Protein AF-A0A6A7SK42-F1 (afdb_monomer)

Foldseek 3Di:
DDLVCLVVVLVVCVVVPNDQFWKKKKWAPPPALPIDMDIGGSNCHNVSCVVVVGDDPMDMDTHPVNVCCVVPVPDDSVVRVVVVVVVVPPPD

Mean predicted aligned error: 5.92 Å

Sequence (92 aa):
MGLAGIDRLVAGLLAHGAPSERPAAVVQQGTTAAQRVVAGRLDALPGLVRDAGLRAPTLIVVGEVVRLRERLAWFDPATAENAVAGWSTAQG

Radius of gyration: 16.01 Å; Cα contacts (8 Å, |Δi|>4): 115; chains: 1; bounding box: 34×25×54 Å

Nearest PDB structures (foldseek):
  2ybq-assembly1_A-2  TM=9.771E-01  e=7.964E-06  Pseudomonas aeruginosa PAO1
  1s4d-assembly3_F  TM=9.835E-01  e=2.381E-05  Pseudomonas denitrificans (nom. rej.)
  1s4d-assembly5_J  TM=9.792E-01  e=2.093E-05  Pseudomonas denitrificans (nom. rej.)
  1s4d-assembly4_H  TM=9.742E-01  e=3.081E-05  Pseudomonas denitrificans (nom. rej.)
  1s4d-assembly6_L  TM=9.813E-01  e=4.836E-05  Pseudomonas denitrificans (nom. rej.)

Secondary structure (DSSP, 8-state):
--GGGHHHHHHHHHHTT--TT-EEEEEESTTSTT-EEEEEETTTHHHHHHHTT--SSEEEEESGGGGGHHHH----HHHHHHHHHHHHTS--

Structure (mmCIF, N/CA/C/O backbone):
data_AF-A0A6A7SK42-F1
#
_entry.id   AF-A0A6A7SK42-F1
#
loop_
_atom_site.group_PDB
_atom_site.id
_atom_site.type_symbol
_atom_site.label_atom_id
_atom_site.label_alt_id
_atom_site.label_comp_id
_atom_site.label_asym_id
_atom_site.label_entity_id
_atom_site.label_seq_id
_atom_site.pdbx_PDB_ins_code
_atom_site.Cartn_x
_atom_site.Cartn_y
_atom_site.Cartn_z
_atom_site.occupancy
_atom_site.B_iso_or_equiv
_atom_site.auth_seq_id
_atom_site.auth_comp_id
_atom_site.auth_asym_id
_atom_site.auth_atom_id
_atom_site.pdbx_PDB_model_num
ATOM 1 N N . MET A 1 1 ? 9.491 -11.252 4.126 1.00 59.59 1 MET A N 1
ATOM 2 C CA . MET A 1 1 ? 9.191 -10.746 5.484 1.00 59.59 1 MET A CA 1
ATOM 3 C C . MET A 1 1 ? 8.314 -9.476 5.539 1.00 59.59 1 MET A C 1
ATOM 5 O O . MET A 1 1 ? 8.093 -8.992 6.632 1.00 59.59 1 MET A O 1
ATOM 9 N N . GLY A 1 2 ? 7.716 -8.978 4.441 1.00 72.62 2 GLY A N 1
ATOM 10 C CA . GLY A 1 2 ? 6.617 -7.984 4.504 1.00 72.62 2 GLY A CA 1
ATOM 11 C C . GLY A 1 2 ? 5.269 -8.597 4.110 1.00 72.62 2 GLY A C 1
ATOM 12 O O . GLY A 1 2 ? 4.377 -8.751 4.933 1.00 72.62 2 GLY A O 1
ATOM 13 N N . LEU A 1 3 ? 5.177 -9.071 2.863 1.00 84.94 3 LEU A N 1
ATOM 14 C CA . LEU A 1 3 ? 3.966 -9.689 2.310 1.00 84.94 3 LEU A CA 1
ATOM 15 C C . LEU A 1 3 ? 3.496 -10.942 3.065 1.00 84.94 3 LEU A C 1
ATOM 17 O O . LEU A 1 3 ? 2.312 -11.107 3.312 1.00 84.94 3 LEU A O 1
ATOM 21 N N . ALA A 1 4 ? 4.431 -11.810 3.467 1.00 87.62 4 ALA A N 1
ATOM 22 C CA . ALA A 1 4 ? 4.122 -13.052 4.182 1.00 87.62 4 ALA A CA 1
ATOM 23 C C . ALA A 1 4 ? 3.491 -12.826 5.570 1.00 87.62 4 ALA A C 1
ATOM 25 O O . ALA A 1 4 ? 2.905 -13.742 6.128 1.00 87.62 4 ALA A O 1
ATOM 26 N N . GLY A 1 5 ? 3.637 -11.623 6.137 1.00 92.19 5 GLY A N 1
ATOM 27 C CA . GLY A 1 5 ? 3.074 -11.251 7.433 1.00 92.19 5 GLY A CA 1
ATOM 28 C C . GLY A 1 5 ? 1.912 -10.268 7.331 1.00 92.19 5 GLY A C 1
ATOM 29 O O . GLY A 1 5 ? 1.568 -9.670 8.347 1.00 92.19 5 GLY A O 1
ATOM 30 N N . ILE A 1 6 ? 1.340 -10.054 6.140 1.00 95.50 6 ILE A N 1
ATOM 31 C CA . ILE A 1 6 ? 0.369 -8.977 5.910 1.00 95.50 6 ILE A CA 1
ATOM 32 C C . ILE A 1 6 ? -0.891 -9.114 6.77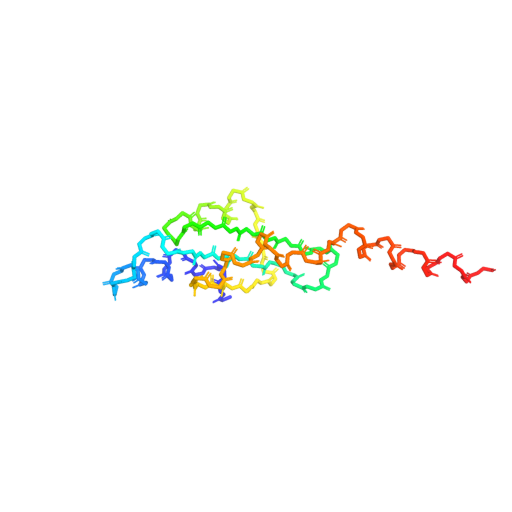1 1.00 95.50 6 ILE A C 1
ATOM 34 O O . ILE A 1 6 ? -1.338 -8.116 7.328 1.00 95.50 6 ILE A O 1
ATOM 38 N N . ASP A 1 7 ? -1.404 -10.331 6.973 1.00 96.31 7 ASP A N 1
ATOM 39 C CA . ASP A 1 7 ? -2.566 -10.563 7.840 1.00 96.31 7 ASP A CA 1
ATOM 40 C C . ASP A 1 7 ? -2.259 -10.163 9.292 1.00 96.31 7 ASP A C 1
ATOM 42 O O . ASP A 1 7 ? -3.029 -9.444 9.927 1.00 96.31 7 ASP A O 1
ATOM 46 N N . ARG A 1 8 ? -1.082 -10.554 9.804 1.00 96.94 8 ARG A N 1
ATOM 47 C CA . ARG A 1 8 ? -0.633 -10.203 11.161 1.00 96.94 8 ARG A CA 1
ATOM 48 C C . ARG A 1 8 ? -0.373 -8.704 11.306 1.00 96.94 8 ARG A C 1
ATOM 50 O O . ARG A 1 8 ? -0.683 -8.139 12.351 1.00 96.94 8 ARG A O 1
ATOM 57 N N . LEU A 1 9 ? 0.197 -8.069 10.284 1.00 96.19 9 LEU A N 1
ATOM 58 C CA . LEU A 1 9 ? 0.452 -6.629 10.266 1.00 96.19 9 LEU A CA 1
ATOM 59 C C . LEU A 1 9 ? -0.861 -5.848 10.331 1.00 96.19 9 LEU A C 1
ATOM 61 O O . LEU A 1 9 ? -0.997 -4.965 11.174 1.00 96.19 9 LEU A O 1
ATOM 65 N N . VAL A 1 10 ? -1.834 -6.198 9.486 1.00 98.00 10 VAL A N 1
ATOM 66 C CA . VAL A 1 10 ? -3.147 -5.544 9.464 1.00 98.00 10 VAL A CA 1
ATOM 67 C C . VAL A 1 10 ? -3.873 -5.767 10.786 1.00 98.00 10 VAL A C 1
ATOM 69 O O . VAL A 1 10 ? -4.282 -4.794 11.413 1.00 98.00 10 VAL A O 1
ATOM 72 N N . ALA 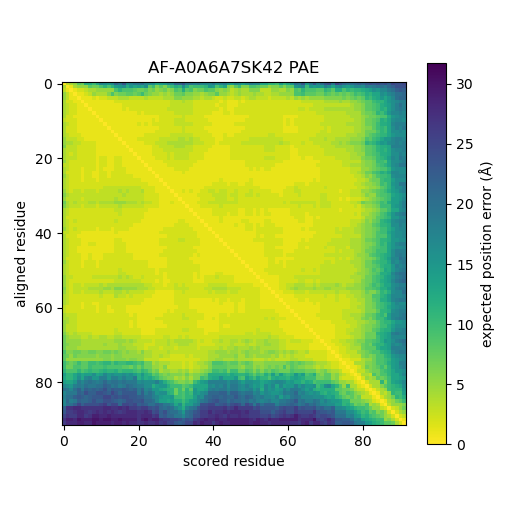A 1 11 ? -3.946 -7.010 11.271 1.00 98.06 11 ALA A N 1
ATOM 73 C CA . ALA A 1 11 ? -4.559 -7.316 12.562 1.00 98.06 11 ALA A CA 1
ATOM 74 C C . ALA A 1 11 ? -3.910 -6.530 13.714 1.00 98.06 11 ALA A C 1
ATOM 76 O O . ALA A 1 11 ? -4.611 -5.965 14.551 1.00 98.06 11 ALA A O 1
ATOM 77 N N . GLY A 1 12 ? -2.576 -6.440 13.728 1.00 98.44 12 GLY A N 1
ATOM 78 C CA . GLY A 1 12 ? -1.831 -5.668 14.718 1.00 98.44 12 GLY A CA 1
ATOM 79 C C . GLY A 1 12 ? -2.165 -4.179 14.673 1.00 98.44 12 GLY A C 1
ATOM 80 O O . GLY A 1 12 ? -2.443 -3.594 15.715 1.00 98.44 12 GLY A O 1
ATOM 81 N N . LEU A 1 13 ? -2.191 -3.566 13.488 1.00 98.25 13 LEU A 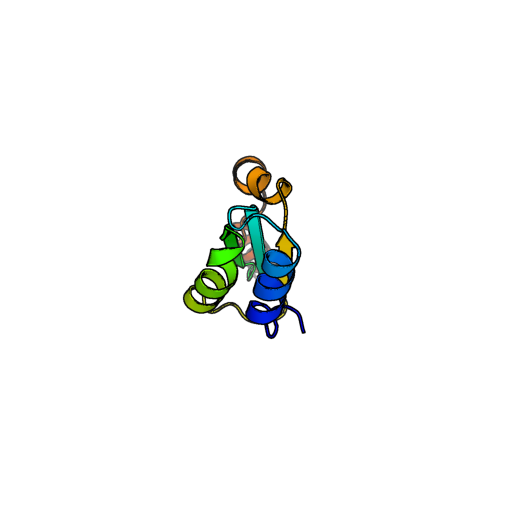N 1
ATOM 82 C CA . LEU A 1 13 ? -2.535 -2.150 13.343 1.00 98.25 13 LEU A CA 1
ATOM 83 C C . LEU A 1 13 ? -3.964 -1.863 13.818 1.00 98.25 13 LEU A C 1
ATOM 85 O O . LEU A 1 13 ? -4.166 -0.931 14.595 1.00 98.25 13 LEU A O 1
ATOM 89 N N . LEU A 1 14 ? -4.939 -2.676 13.398 1.00 98.44 14 LEU A N 1
ATOM 90 C CA . LEU A 1 14 ? -6.339 -2.522 13.806 1.00 98.44 14 LEU A CA 1
ATOM 91 C C . LEU A 1 14 ? -6.498 -2.656 15.328 1.00 98.44 14 LEU A C 1
ATOM 93 O O . LEU A 1 14 ? -7.142 -1.819 15.956 1.00 98.44 14 LEU A O 1
ATOM 97 N N . ALA A 1 15 ? -5.845 -3.653 15.934 1.00 98.62 15 ALA A N 1
ATOM 98 C CA . ALA A 1 15 ? -5.883 -3.875 17.380 1.00 98.62 15 ALA A CA 1
ATOM 99 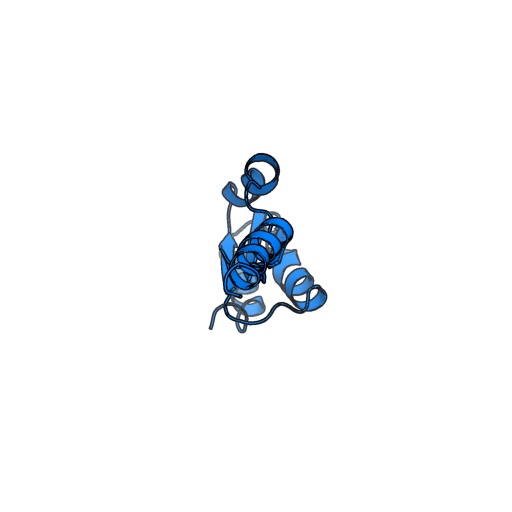C C . ALA A 1 15 ? -5.309 -2.701 18.196 1.00 98.62 15 ALA A C 1
ATOM 101 O O . ALA A 1 15 ? -5.721 -2.493 19.333 1.00 98.62 15 ALA A O 1
ATOM 102 N N . HIS A 1 16 ? -4.392 -1.917 17.620 1.00 98.50 16 HIS A N 1
ATOM 103 C CA . HIS A 1 16 ? -3.780 -0.753 18.270 1.00 98.50 16 HIS A CA 1
ATOM 104 C C . HIS A 1 16 ? -4.415 0.582 17.841 1.00 98.50 16 HIS A C 1
ATOM 106 O O . HIS A 1 16 ? -3.805 1.639 17.994 1.00 98.50 16 HIS A O 1
ATOM 112 N N . GLY A 1 17 ? -5.644 0.555 17.313 1.00 98.19 17 GLY A N 1
ATOM 113 C CA . GLY A 1 17 ? -6.442 1.760 17.065 1.00 98.19 17 GLY A CA 1
ATOM 114 C C . GLY A 1 17 ? -6.276 2.374 15.676 1.00 98.19 17 GLY A C 1
ATOM 115 O O . GLY A 1 17 ? -6.683 3.515 15.451 1.00 98.19 17 GLY A O 1
ATOM 116 N N . ALA A 1 18 ? -5.694 1.655 14.715 1.00 98.19 18 ALA A N 1
ATOM 117 C CA . ALA A 1 18 ? -5.727 2.099 13.332 1.00 98.19 18 ALA A CA 1
ATOM 118 C C . ALA A 1 18 ? -7.163 2.000 12.758 1.00 98.19 18 ALA A C 1
ATOM 120 O O . ALA A 1 18 ? -7.693 0.892 12.730 1.00 98.19 18 ALA A O 1
ATOM 121 N N . PRO A 1 19 ? -7.778 3.084 12.235 1.00 98.56 19 PRO A N 1
ATOM 122 C CA . PRO A 1 19 ? -9.014 2.990 11.457 1.00 98.56 19 PRO A CA 1
ATOM 123 C C . PRO A 1 19 ? -8.913 1.989 10.303 1.00 98.56 19 PRO A C 1
ATOM 125 O O . PRO A 1 19 ? -7.914 1.969 9.574 1.00 98.56 19 PRO A O 1
ATOM 128 N N . SER A 1 20 ? -9.952 1.169 10.140 1.00 98.44 20 SER A N 1
ATOM 129 C CA . SER A 1 20 ? -10.013 0.086 9.151 1.00 98.44 20 SER A CA 1
ATOM 130 C C . SER A 1 20 ? -10.047 0.613 7.723 1.00 98.44 20 SER A C 1
ATOM 132 O O . SER A 1 20 ? -9.439 0.034 6.824 1.00 98.44 20 SER A O 1
ATOM 134 N N . GLU A 1 21 ? -10.686 1.760 7.530 1.00 98.44 21 GLU A N 1
ATOM 135 C CA . GLU A 1 21 ? -10.776 2.482 6.272 1.00 98.44 21 GLU A CA 1
ATOM 136 C C . GLU A 1 21 ? -9.519 3.276 5.908 1.00 98.44 21 GLU A C 1
ATOM 138 O O . GLU A 1 21 ? -9.476 3.864 4.823 1.00 98.44 21 GLU A O 1
ATOM 143 N N . ARG A 1 22 ? -8.487 3.292 6.770 1.00 98.56 22 ARG A N 1
ATOM 144 C CA . ARG A 1 22 ? -7.234 3.990 6.470 1.00 98.56 22 ARG A CA 1
ATOM 145 C C . ARG A 1 22 ? -6.686 3.509 5.118 1.00 98.56 22 ARG A C 1
ATOM 147 O O . ARG A 1 22 ? -6.532 2.300 4.937 1.00 98.56 22 ARG A O 1
ATOM 154 N N . PRO A 1 23 ? -6.342 4.419 4.191 1.00 98.69 23 PRO A N 1
ATOM 155 C CA . PRO A 1 23 ? -5.775 4.032 2.908 1.00 98.69 23 PRO A CA 1
ATOM 156 C C . PRO A 1 23 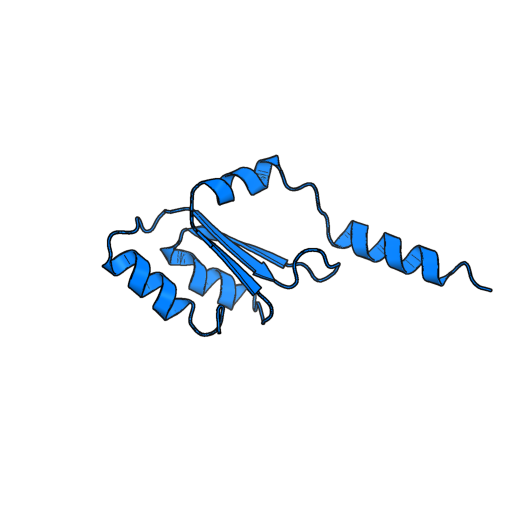? -4.468 3.251 3.072 1.00 98.69 23 PRO A C 1
ATOM 158 O O . PRO A 1 23 ? -3.603 3.623 3.869 1.00 98.69 23 PRO A O 1
ATOM 161 N N . ALA A 1 24 ? -4.312 2.179 2.304 1.00 98.56 24 ALA A N 1
ATOM 162 C CA . ALA A 1 24 ? -3.107 1.369 2.272 1.00 98.56 24 ALA A CA 1
ATOM 163 C C . ALA A 1 24 ? -2.838 0.840 0.859 1.00 98.56 24 ALA A C 1
ATOM 165 O O . ALA A 1 24 ? -3.757 0.669 0.056 1.00 98.56 24 ALA A O 1
ATOM 166 N N . ALA A 1 25 ? -1.571 0.582 0.547 1.00 98.31 25 ALA A N 1
ATOM 167 C CA . ALA A 1 25 ? -1.149 0.049 -0.738 1.00 98.31 25 ALA A CA 1
ATOM 168 C C . ALA A 1 25 ? 0.015 -0.934 -0.604 1.00 98.31 25 ALA A C 1
ATOM 170 O O . ALA A 1 25 ? 0.827 -0.840 0.316 1.00 98.31 25 ALA A O 1
ATOM 171 N N . VAL A 1 26 ? 0.115 -1.848 -1.567 1.00 97.75 26 VAL A N 1
ATOM 172 C CA . VAL A 1 26 ? 1.267 -2.724 -1.775 1.00 97.75 26 VAL A CA 1
ATOM 173 C C . VAL A 1 26 ? 1.824 -2.485 -3.170 1.00 97.75 26 VAL A C 1
ATOM 175 O O . VAL A 1 26 ? 1.097 -2.569 -4.160 1.00 97.75 26 VAL A O 1
ATOM 178 N N . VAL A 1 27 ? 3.123 -2.205 -3.239 1.00 97.06 27 VAL A N 1
ATOM 179 C CA . VAL A 1 27 ? 3.880 -2.029 -4.483 1.00 97.06 27 VAL A CA 1
ATOM 180 C C . VAL A 1 27 ? 4.818 -3.222 -4.644 1.00 97.06 27 VAL A C 1
ATOM 182 O O . VAL A 1 27 ? 5.734 -3.399 -3.842 1.00 97.06 27 VAL A O 1
ATOM 185 N N . GLN A 1 28 ? 4.588 -4.054 -5.657 1.00 97.00 28 GLN A N 1
ATOM 186 C CA . GLN A 1 28 ? 5.482 -5.136 -6.073 1.00 97.00 28 GLN A CA 1
ATOM 187 C C . GLN A 1 28 ? 6.463 -4.613 -7.120 1.00 97.00 28 GLN A C 1
ATOM 189 O O . GLN A 1 28 ? 6.037 -3.904 -8.027 1.00 97.00 28 GLN A O 1
ATOM 194 N N . GLN A 1 29 ? 7.741 -5.002 -7.008 1.00 95.88 29 GLN A N 1
ATOM 195 C CA . GLN A 1 29 ? 8.784 -4.711 -8.008 1.00 95.88 29 GLN A CA 1
ATOM 196 C C . GLN A 1 29 ? 8.769 -3.239 -8.469 1.00 95.88 29 GLN A C 1
ATOM 198 O O . GLN A 1 29 ? 8.722 -2.943 -9.664 1.00 95.88 29 GLN A O 1
ATOM 203 N N . GLY A 1 30 ? 8.751 -2.317 -7.500 1.00 94.62 30 GLY A N 1
ATOM 204 C CA . GLY A 1 30 ? 8.691 -0.880 -7.763 1.00 94.62 30 GLY A CA 1
ATOM 205 C C . GLY A 1 30 ? 9.779 -0.421 -8.738 1.00 94.62 30 GLY A C 1
ATOM 206 O O . GLY A 1 30 ? 10.859 -1.004 -8.746 1.00 94.62 30 GLY A O 1
ATOM 207 N N . THR A 1 31 ? 9.474 0.593 -9.552 1.00 93.62 31 THR A N 1
ATOM 208 C CA . THR A 1 31 ? 10.349 1.181 -10.589 1.00 93.62 31 THR A CA 1
ATOM 209 C C . THR A 1 31 ? 10.768 0.240 -11.723 1.00 93.62 31 THR A C 1
ATOM 211 O O . THR A 1 31 ? 11.664 0.580 -12.492 1.00 93.62 31 THR A O 1
ATOM 214 N N . THR A 1 32 ? 10.148 -0.935 -11.850 1.00 93.50 32 THR A N 1
ATOM 215 C CA . THR A 1 32 ? 10.411 -1.880 -12.949 1.00 93.50 32 THR A CA 1
ATOM 216 C C . THR A 1 32 ? 9.217 -1.978 -13.898 1.00 93.50 32 THR A C 1
ATOM 218 O O . THR A 1 32 ? 8.094 -1.628 -13.532 1.00 93.50 32 THR A O 1
ATOM 221 N N . ALA A 1 33 ? 9.434 -2.523 -15.097 1.00 93.81 33 ALA A N 1
ATOM 222 C CA . ALA A 1 33 ? 8.350 -2.884 -16.017 1.00 93.81 33 ALA A CA 1
ATOM 223 C C . ALA A 1 33 ? 7.382 -3.929 -15.416 1.00 93.81 33 ALA A C 1
ATOM 225 O O . ALA A 1 33 ? 6.206 -3.963 -15.755 1.00 93.81 33 ALA A O 1
ATOM 226 N N . ALA A 1 34 ? 7.844 -4.732 -14.452 1.00 94.12 34 ALA A N 1
ATOM 227 C CA . ALA A 1 34 ? 7.020 -5.691 -13.720 1.00 94.12 34 ALA A CA 1
ATOM 228 C C . ALA A 1 34 ? 6.298 -5.074 -12.503 1.00 94.12 34 ALA A C 1
ATOM 230 O O . ALA A 1 34 ? 5.759 -5.811 -11.668 1.00 94.12 34 ALA A O 1
ATOM 231 N N . GLN A 1 35 ? 6.298 -3.740 -12.353 1.00 96.00 35 GLN A N 1
ATOM 232 C CA . GLN A 1 35 ? 5.665 -3.085 -11.214 1.00 96.00 35 GLN A CA 1
ATOM 233 C C . GLN A 1 35 ? 4.159 -3.355 -11.196 1.00 96.00 35 GLN A C 1
ATOM 235 O O . GLN A 1 35 ? 3.434 -3.066 -12.146 1.00 96.00 35 GLN A O 1
ATOM 240 N N . ARG A 1 36 ? 3.663 -3.827 -10.051 1.00 95.69 36 ARG A N 1
ATOM 241 C CA . ARG A 1 36 ? 2.228 -4.000 -9.796 1.00 95.69 36 ARG A CA 1
ATOM 242 C C . ARG A 1 36 ? 1.863 -3.278 -8.513 1.00 95.69 36 ARG A C 1
ATOM 244 O O . ARG A 1 36 ? 2.573 -3.389 -7.515 1.00 95.69 36 ARG A O 1
ATOM 251 N N . VAL A 1 37 ? 0.761 -2.537 -8.535 1.00 96.38 37 VAL A N 1
ATOM 252 C CA . VAL A 1 37 ? 0.288 -1.769 -7.378 1.00 96.38 37 VAL A CA 1
ATOM 253 C C . VAL A 1 37 ? -1.141 -2.169 -7.061 1.00 96.38 37 VAL A C 1
ATOM 255 O O . VAL A 1 37 ? -2.009 -2.102 -7.926 1.00 96.38 37 VAL A O 1
ATOM 258 N N . VAL A 1 38 ? -1.379 -2.539 -5.809 1.00 97.12 38 VAL A N 1
ATOM 259 C CA . VAL A 1 38 ? -2.713 -2.759 -5.245 1.00 97.12 38 VAL A CA 1
ATOM 260 C C . VAL A 1 38 ? -2.928 -1.720 -4.154 1.00 97.12 38 VAL A C 1
ATOM 262 O O . VAL A 1 38 ? -2.045 -1.525 -3.325 1.00 97.12 38 VAL A O 1
ATOM 265 N N . ALA A 1 39 ? -4.077 -1.051 -4.148 1.00 97.81 39 ALA A N 1
ATOM 266 C CA . ALA A 1 39 ? -4.431 -0.054 -3.143 1.00 97.81 39 ALA A CA 1
ATOM 267 C C . ALA A 1 39 ? -5.885 -0.235 -2.696 1.00 97.81 39 ALA A C 1
ATOM 269 O O . ALA A 1 39 ? -6.723 -0.688 -3.473 1.00 97.81 39 ALA A O 1
ATOM 270 N N . GLY A 1 40 ? -6.177 0.115 -1.447 1.00 98.00 40 GLY A N 1
ATOM 271 C CA . GLY A 1 40 ? -7.508 -0.003 -0.866 1.00 98.00 40 GLY A CA 1
ATOM 272 C C . GLY A 1 40 ? -7.532 0.411 0.601 1.00 98.00 40 GLY A C 1
ATOM 273 O O . GLY A 1 40 ? -6.665 1.150 1.069 1.00 98.00 40 GLY A O 1
ATOM 274 N N . ARG A 1 41 ? -8.539 -0.071 1.328 1.00 98.56 41 ARG A N 1
ATOM 275 C CA . ARG A 1 41 ? -8.628 0.087 2.784 1.00 98.56 41 ARG A CA 1
ATOM 276 C C . ARG A 1 41 ? -7.674 -0.872 3.491 1.00 98.56 41 ARG A C 1
ATOM 278 O O . ARG A 1 41 ? -7.408 -1.965 2.986 1.00 98.56 41 ARG A O 1
ATOM 285 N N . LEU A 1 42 ? -7.196 -0.478 4.668 1.00 98.62 42 LEU A N 1
ATOM 286 C CA . LEU A 1 42 ? -6.289 -1.276 5.489 1.00 98.62 42 LEU A CA 1
ATOM 287 C C . LEU A 1 42 ? -6.864 -2.667 5.799 1.00 98.62 42 LEU A C 1
ATOM 289 O O . LEU A 1 42 ? -6.138 -3.653 5.700 1.00 98.62 42 LEU A O 1
ATOM 293 N N . ASP A 1 43 ? -8.158 -2.753 6.114 1.00 98.50 43 ASP A N 1
ATOM 294 C CA . ASP A 1 43 ? -8.846 -4.014 6.428 1.00 98.50 43 ASP A CA 1
ATOM 295 C C . ASP A 1 43 ? -8.993 -4.970 5.231 1.00 98.50 43 ASP A C 1
ATOM 297 O O . ASP A 1 43 ? -8.947 -6.188 5.392 1.00 98.50 43 ASP A O 1
ATOM 301 N N . ALA A 1 44 ? -9.125 -4.427 4.023 1.00 98.44 44 ALA A N 1
ATOM 302 C CA . ALA A 1 44 ? -9.274 -5.193 2.790 1.00 98.44 44 ALA A CA 1
ATOM 303 C C . ALA A 1 44 ? -7.929 -5.599 2.165 1.00 98.44 44 ALA A C 1
ATOM 305 O O . ALA A 1 44 ? -7.884 -6.495 1.317 1.00 98.44 44 ALA A O 1
ATOM 306 N N . LEU A 1 45 ? -6.827 -4.954 2.569 1.00 98.06 45 LEU A N 1
ATOM 307 C CA . LEU A 1 45 ? -5.518 -5.089 1.928 1.00 98.06 45 LEU A CA 1
ATOM 308 C C . LEU A 1 45 ? -5.029 -6.544 1.789 1.00 98.06 45 LEU A C 1
ATOM 310 O O . LEU A 1 45 ? -4.556 -6.885 0.701 1.00 98.06 45 LEU A O 1
ATOM 314 N N . PRO A 1 46 ? -5.157 -7.433 2.800 1.00 97.50 46 PRO A N 1
ATOM 315 C CA . PRO A 1 46 ? -4.715 -8.819 2.653 1.00 97.50 46 PRO A CA 1
ATOM 316 C C . PRO A 1 46 ? -5.498 -9.589 1.584 1.00 97.50 46 PRO A C 1
ATOM 318 O O . PRO A 1 46 ? -4.913 -10.390 0.856 1.00 97.50 46 PRO A O 1
ATOM 321 N N . GLY A 1 47 ? -6.806 -9.329 1.465 1.00 97.94 47 GLY A N 1
ATOM 322 C CA . GLY A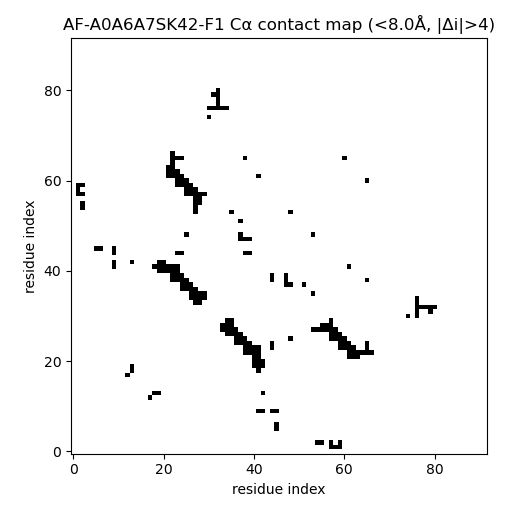 1 47 ? -7.659 -9.912 0.426 1.00 97.94 47 GLY A CA 1
ATOM 323 C C . GLY A 1 47 ? -7.223 -9.457 -0.961 1.00 97.94 47 GLY A C 1
ATOM 324 O O . GLY A 1 47 ? -6.873 -10.284 -1.794 1.00 97.94 47 GLY A O 1
ATOM 325 N N . LEU A 1 48 ? -7.092 -8.142 -1.154 1.00 98.00 48 LEU A N 1
ATOM 326 C CA . LEU A 1 48 ? -6.675 -7.563 -2.434 1.00 98.00 48 LEU A CA 1
ATOM 327 C C . LEU A 1 48 ? -5.305 -8.084 -2.902 1.00 98.00 48 LEU A C 1
ATOM 329 O O . LEU A 1 48 ? -5.092 -8.333 -4.086 1.00 98.00 48 LEU A O 1
ATOM 333 N N . VAL A 1 49 ? -4.365 -8.270 -1.972 1.00 96.88 49 VAL A N 1
ATOM 334 C CA . VAL A 1 49 ? -3.041 -8.841 -2.258 1.00 96.88 49 VAL A CA 1
ATOM 335 C C . VAL A 1 49 ? -3.127 -10.297 -2.717 1.00 96.88 49 VAL A C 1
ATOM 337 O O . VAL A 1 49 ? -2.411 -10.682 -3.649 1.00 96.88 49 VAL A O 1
ATOM 340 N N . ARG A 1 50 ? -3.974 -11.102 -2.062 1.00 96.06 50 ARG A N 1
ATOM 341 C CA . ARG A 1 50 ? -4.201 -12.510 -2.412 1.00 96.06 50 ARG A CA 1
ATOM 342 C C . ARG A 1 50 ? -4.867 -12.630 -3.776 1.00 96.06 50 ARG A C 1
ATOM 344 O O . ARG A 1 50 ? -4.353 -13.366 -4.614 1.00 96.06 50 ARG A O 1
ATOM 351 N N . ASP A 1 51 ? -5.916 -11.850 -4.012 1.00 97.94 51 ASP A N 1
ATOM 352 C CA . ASP A 1 51 ? -6.677 -11.852 -5.263 1.00 97.94 51 ASP A CA 1
ATOM 353 C C . ASP A 1 51 ? -5.808 -11.405 -6.445 1.00 97.94 51 ASP A C 1
ATOM 355 O O . ASP A 1 51 ? -5.838 -12.004 -7.517 1.00 97.94 51 ASP A O 1
ATOM 359 N N . ALA A 1 52 ? -4.940 -10.411 -6.233 1.00 97.00 52 ALA A N 1
ATOM 360 C CA . ALA A 1 52 ? -3.964 -9.991 -7.233 1.00 97.00 52 ALA A CA 1
ATOM 361 C C . ALA A 1 52 ? -2.786 -10.973 -7.389 1.00 97.00 52 ALA A C 1
ATOM 363 O O . ALA A 1 52 ? -1.969 -10.819 -8.300 1.00 97.00 52 ALA A O 1
ATOM 364 N N . GLY A 1 53 ? -2.630 -11.960 -6.5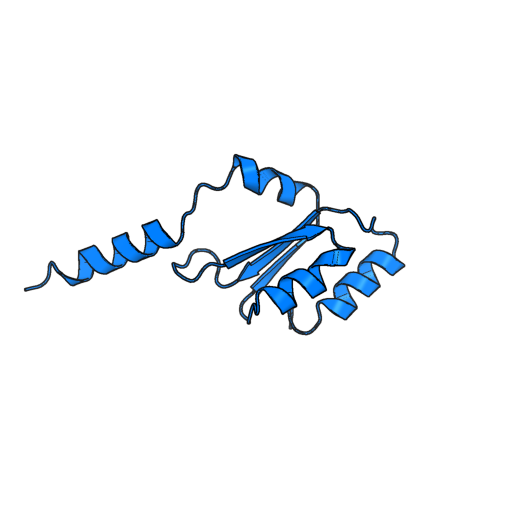06 1.00 96.31 53 GLY A N 1
ATOM 365 C CA . GLY A 1 53 ? -1.517 -12.902 -6.552 1.00 96.31 53 GLY A CA 1
ATOM 366 C C . GLY A 1 53 ? -0.144 -12.227 -6.462 1.00 96.31 53 GLY A C 1
ATOM 367 O O . GLY A 1 53 ? 0.795 -12.678 -7.119 1.00 96.31 53 GLY A O 1
ATOM 368 N N . LEU A 1 54 ? -0.004 -11.140 -5.689 1.00 95.81 54 LEU A N 1
ATOM 369 C CA . LEU A 1 54 ? 1.294 -10.470 -5.543 1.00 95.81 54 LEU A CA 1
ATOM 370 C C . LEU A 1 54 ? 2.322 -11.412 -4.902 1.00 95.81 54 LEU A C 1
ATOM 372 O O . LEU A 1 54 ? 1.991 -12.308 -4.117 1.00 95.81 54 LEU A O 1
ATOM 376 N N . ARG A 1 55 ? 3.593 -11.211 -5.248 1.00 93.56 55 ARG A N 1
ATOM 377 C CA . ARG A 1 55 ? 4.734 -11.954 -4.701 1.00 93.56 55 ARG A CA 1
ATOM 378 C C . ARG A 1 55 ? 5.843 -10.984 -4.319 1.00 93.56 55 ARG A C 1
ATOM 380 O O . ARG A 1 55 ? 5.898 -9.864 -4.817 1.00 93.56 55 ARG A O 1
ATOM 387 N N . ALA A 1 56 ? 6.722 -11.413 -3.417 1.00 92.12 56 ALA A N 1
ATOM 388 C CA . ALA A 1 56 ? 7.911 -10.641 -3.073 1.00 92.12 56 ALA A CA 1
ATOM 389 C C . ALA A 1 56 ? 8.811 -10.431 -4.313 1.00 92.12 56 ALA A C 1
ATOM 391 O O . ALA A 1 56 ? 8.821 -11.293 -5.192 1.00 92.12 56 ALA A O 1
ATOM 392 N N . PRO A 1 57 ? 9.590 -9.335 -4.373 1.00 93.88 57 PRO A N 1
ATOM 393 C CA . PRO A 1 57 ? 9.711 -8.261 -3.381 1.00 93.88 57 PRO A CA 1
ATOM 394 C C . PRO A 1 57 ? 8.562 -7.238 -3.446 1.00 93.88 57 PRO A C 1
ATOM 396 O O . PRO A 1 57 ? 8.120 -6.844 -4.525 1.00 93.88 57 PRO A O 1
ATOM 399 N N . THR A 1 58 ? 8.111 -6.780 -2.273 1.00 95.81 58 THR A N 1
ATOM 400 C CA . THR A 1 58 ? 7.018 -5.802 -2.127 1.00 95.81 58 THR A CA 1
ATOM 401 C C . THR A 1 58 ? 7.298 -4.784 -1.026 1.00 95.81 58 THR A C 1
ATOM 403 O O . THR A 1 58 ? 7.883 -5.147 -0.003 1.00 95.81 58 THR A O 1
ATOM 406 N N . LEU A 1 59 ? 6.756 -3.576 -1.168 1.00 96.44 59 LEU A N 1
ATOM 407 C CA . LEU A 1 59 ? 6.686 -2.550 -0.126 1.00 96.44 59 LEU A CA 1
ATOM 408 C C . LEU A 1 59 ? 5.221 -2.266 0.238 1.00 96.44 59 LEU A C 1
ATOM 410 O O . LEU A 1 59 ? 4.372 -2.215 -0.648 1.00 96.44 59 LEU A O 1
ATOM 414 N N . ILE A 1 60 ? 4.929 -2.099 1.531 1.00 97.19 60 ILE A N 1
ATOM 415 C CA . ILE A 1 60 ? 3.593 -1.761 2.046 1.00 97.19 60 ILE A CA 1
ATOM 416 C C . ILE A 1 60 ? 3.608 -0.301 2.508 1.00 97.19 60 ILE A C 1
ATOM 418 O O . ILE A 1 60 ? 4.485 0.088 3.277 1.00 97.19 60 ILE A O 1
ATOM 422 N N . VAL A 1 61 ? 2.637 0.494 2.061 1.00 97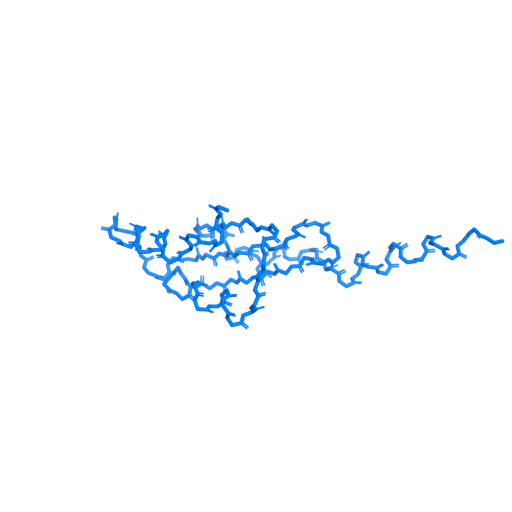.88 61 VAL A N 1
ATOM 423 C CA . VAL A 1 61 ? 2.430 1.891 2.471 1.00 97.88 61 VAL A CA 1
ATOM 424 C C . VAL A 1 61 ? 1.082 1.990 3.174 1.00 97.88 61 VAL A C 1
ATOM 426 O O . VAL A 1 61 ? 0.082 1.523 2.637 1.00 97.88 61 VAL A O 1
ATOM 429 N N . VAL A 1 62 ? 1.034 2.608 4.354 1.00 98.00 62 VAL A N 1
ATOM 430 C CA . VAL A 1 62 ? -0.204 2.821 5.121 1.00 98.00 62 VAL A CA 1
ATOM 431 C C . VAL A 1 62 ? -0.321 4.301 5.467 1.00 98.00 62 VAL A C 1
ATOM 433 O O . VAL A 1 62 ? 0.591 4.866 6.063 1.00 98.00 62 VAL A O 1
ATOM 436 N N . GLY A 1 63 ? -1.445 4.924 5.116 1.00 98.12 63 GLY A N 1
ATOM 437 C CA . GLY A 1 63 ? -1.737 6.321 5.423 1.00 98.12 63 GLY A CA 1
ATOM 438 C C . GLY A 1 63 ? -2.310 7.112 4.250 1.00 98.12 63 GLY A C 1
ATOM 439 O O . GLY A 1 63 ? -2.348 6.664 3.107 1.00 98.12 63 GLY A O 1
ATOM 440 N N . GLU A 1 64 ? -2.718 8.340 4.556 1.00 98.06 64 GLU A N 1
ATOM 441 C CA . GLU A 1 64 ? -3.415 9.258 3.645 1.00 98.06 64 GLU A CA 1
ATOM 442 C C . GLU A 1 64 ? -2.677 9.535 2.332 1.00 98.06 64 GLU A C 1
ATOM 444 O O . GLU A 1 64 ? -3.303 9.722 1.289 1.00 98.06 64 GLU A O 1
ATOM 449 N N . VAL A 1 65 ? -1.344 9.469 2.351 1.00 98.12 65 VAL A N 1
ATOM 450 C CA . VAL A 1 65 ? -0.489 9.636 1.165 1.00 98.12 65 VAL A CA 1
ATOM 451 C C . VAL A 1 65 ? -0.838 8.673 0.025 1.00 98.12 65 VAL A C 1
ATOM 453 O O . VAL A 1 65 ? -0.617 9.008 -1.135 1.00 98.12 65 VAL A O 1
ATOM 456 N N . VAL A 1 66 ? -1.441 7.514 0.316 1.00 98.25 66 VAL A N 1
ATOM 457 C CA . VAL A 1 66 ? -1.879 6.553 -0.709 1.00 98.25 66 VAL A CA 1
ATOM 458 C C . VAL A 1 66 ? -2.939 7.155 -1.638 1.00 98.25 66 VAL A C 1
ATOM 460 O O . VAL A 1 66 ? -2.926 6.863 -2.833 1.00 98.25 66 VAL A O 1
ATOM 463 N N . ARG A 1 67 ? -3.806 8.051 -1.142 1.00 97.56 67 ARG A N 1
ATOM 464 C CA . ARG A 1 67 ? -4.834 8.723 -1.963 1.00 97.56 67 ARG A CA 1
ATOM 465 C C . ARG A 1 67 ? -4.228 9.589 -3.067 1.00 97.56 67 ARG A C 1
ATOM 467 O O . ARG A 1 67 ? -4.838 9.772 -4.114 1.00 97.56 67 ARG A O 1
ATOM 474 N N . LEU A 1 68 ? -3.003 10.082 -2.876 1.00 97.50 68 LEU A N 1
ATOM 475 C CA . LEU A 1 68 ? -2.319 10.891 -3.886 1.00 97.50 68 LEU A CA 1
ATOM 476 C C . LEU A 1 68 ? -1.942 10.088 -5.135 1.00 97.50 68 LEU A C 1
ATOM 478 O O . LEU A 1 68 ? -1.700 10.698 -6.174 1.00 97.50 68 LEU A O 1
ATOM 482 N N . ARG A 1 69 ? -1.941 8.747 -5.078 1.00 94.12 69 ARG A N 1
ATOM 483 C CA . ARG A 1 69 ? -1.653 7.884 -6.233 1.00 94.12 69 ARG A CA 1
ATOM 484 C C . ARG A 1 69 ? -2.505 8.249 -7.444 1.00 94.12 69 ARG A C 1
ATOM 486 O O . ARG A 1 69 ? -1.965 8.343 -8.533 1.00 94.12 69 ARG A O 1
ATOM 493 N N . GLU A 1 70 ? -3.805 8.466 -7.269 1.00 90.75 70 GLU A N 1
ATOM 494 C CA . GLU A 1 70 ? -4.716 8.764 -8.388 1.00 90.75 70 GLU A CA 1
ATOM 495 C C . GLU A 1 70 ? -4.340 10.056 -9.123 1.00 90.75 70 GLU A C 1
ATOM 497 O O . GLU A 1 70 ? -4.562 10.177 -10.322 1.00 90.75 70 GLU A O 1
ATOM 502 N N . ARG A 1 71 ? -3.719 11.005 -8.415 1.00 95.06 71 ARG A N 1
ATOM 503 C CA . ARG A 1 71 ? -3.297 12.299 -8.962 1.00 95.06 71 ARG A CA 1
ATOM 504 C C . ARG A 1 71 ? -1.846 12.312 -9.437 1.00 95.06 71 ARG A C 1
ATOM 506 O O . ARG A 1 71 ? -1.497 13.141 -10.268 1.00 95.06 71 ARG A O 1
ATOM 513 N N . LEU A 1 72 ? -1.001 11.447 -8.876 1.00 95.25 72 LEU A N 1
ATOM 514 C CA . LEU A 1 72 ? 0.452 11.436 -9.076 1.00 95.25 72 LEU A CA 1
ATOM 515 C C . LEU A 1 72 ? 0.955 10.168 -9.787 1.00 95.25 72 LEU A C 1
ATOM 517 O O . LEU A 1 72 ? 2.154 9.900 -9.763 1.00 95.25 72 LEU A O 1
ATOM 521 N N . ALA A 1 73 ? 0.078 9.364 -10.395 1.00 89.31 73 ALA A N 1
ATOM 522 C CA . ALA A 1 73 ? 0.445 8.141 -11.116 1.00 89.31 73 ALA A CA 1
ATOM 523 C C . ALA A 1 73 ? 1.140 8.446 -12.459 1.00 89.31 73 ALA A C 1
ATOM 525 O O . ALA A 1 73 ? 0.577 8.233 -13.525 1.00 89.31 73 ALA A O 1
ATOM 526 N N . TRP A 1 74 ? 2.372 8.954 -12.400 1.00 92.38 74 TRP A N 1
ATOM 527 C CA . TRP A 1 74 ? 3.172 9.312 -13.576 1.00 92.38 74 TRP A CA 1
ATOM 528 C C . TRP A 1 74 ? 3.917 8.121 -14.202 1.00 92.38 74 TRP A C 1
ATOM 530 O O . TRP A 1 74 ? 4.283 8.180 -15.372 1.00 92.38 74 TRP A O 1
ATOM 540 N N . PHE A 1 75 ? 4.174 7.057 -13.432 1.00 91.38 75 PHE A N 1
ATOM 541 C CA . PHE A 1 75 ? 4.899 5.876 -13.904 1.00 91.38 75 PHE A CA 1
ATOM 542 C C . PHE A 1 75 ? 3.934 4.829 -14.460 1.00 91.38 75 PHE A C 1
ATOM 544 O O . PHE A 1 75 ? 3.134 4.260 -13.711 1.00 91.38 75 PHE A O 1
ATOM 551 N N . ASP A 1 76 ? 4.070 4.542 -15.752 1.00 89.06 76 ASP A N 1
ATOM 552 C CA . ASP A 1 76 ? 3.386 3.451 -16.438 1.00 89.06 76 ASP A CA 1
ATOM 553 C C . ASP A 1 76 ? 4.380 2.316 -16.767 1.00 89.06 76 ASP A C 1
ATOM 555 O O . ASP A 1 76 ? 5.291 2.516 -17.580 1.00 89.06 76 ASP A O 1
ATOM 559 N N . PRO A 1 77 ? 4.220 1.119 -16.167 1.00 87.12 77 PRO A N 1
ATOM 560 C CA . PRO A 1 77 ? 5.096 -0.017 -16.433 1.00 87.12 77 PRO A CA 1
ATOM 561 C C . PRO A 1 77 ? 5.092 -0.467 -17.902 1.00 87.12 77 PRO A C 1
ATOM 563 O O . PRO A 1 77 ? 6.140 -0.878 -18.399 1.00 87.12 77 PRO A O 1
ATOM 566 N N . ALA A 1 78 ? 3.964 -0.340 -18.614 1.00 81.81 78 ALA A N 1
ATOM 567 C CA . ALA A 1 78 ? 3.868 -0.739 -20.021 1.00 81.81 78 ALA A CA 1
ATOM 568 C C . ALA A 1 78 ? 4.714 0.172 -20.924 1.00 81.81 78 ALA A C 1
ATOM 570 O O . ALA A 1 78 ? 5.398 -0.284 -21.840 1.00 81.81 78 ALA A O 1
ATOM 571 N N . THR A 1 79 ? 4.732 1.471 -20.622 1.00 81.31 79 THR A N 1
ATOM 572 C CA . THR A 1 79 ? 5.616 2.427 -21.297 1.00 81.31 79 THR A CA 1
ATOM 573 C C . THR A 1 79 ? 7.093 2.148 -20.981 1.00 81.31 79 THR A C 1
ATOM 575 O O . THR A 1 79 ? 7.945 2.249 -21.866 1.00 81.31 79 THR A O 1
ATOM 578 N N . ALA A 1 80 ? 7.410 1.751 -19.744 1.00 75.62 80 ALA A N 1
ATOM 5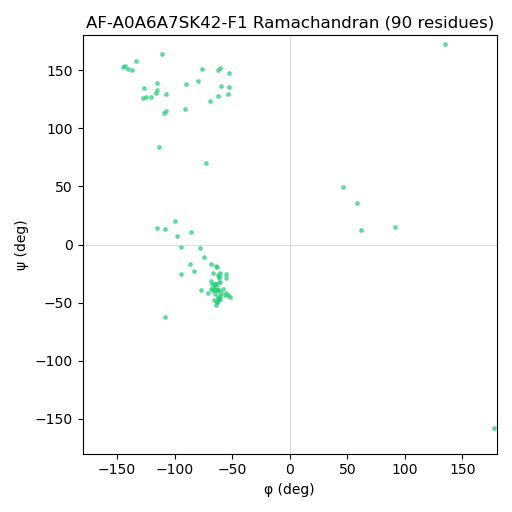79 C CA . ALA A 1 80 ? 8.777 1.428 -19.338 1.00 75.62 80 ALA A CA 1
ATOM 580 C C . ALA A 1 80 ? 9.339 0.186 -20.056 1.00 75.62 80 ALA A C 1
ATOM 582 O O . ALA A 1 80 ? 10.504 0.205 -20.439 1.00 75.62 80 ALA A O 1
ATOM 583 N N . GLU A 1 81 ? 8.531 -0.857 -20.279 1.00 72.12 81 GLU A N 1
ATOM 584 C CA . GLU A 1 81 ? 8.930 -2.071 -21.013 1.00 72.12 81 GLU A CA 1
ATOM 585 C C . GLU A 1 81 ? 9.360 -1.765 -22.457 1.00 72.12 81 GLU A C 1
ATOM 587 O O . GLU A 1 81 ? 10.434 -2.179 -22.906 1.00 72.12 81 GLU A O 1
ATOM 592 N N . ASN A 1 82 ? 8.565 -0.955 -23.160 1.00 68.44 82 ASN A N 1
ATOM 593 C CA . ASN A 1 82 ? 8.818 -0.584 -24.553 1.00 68.44 82 ASN A CA 1
ATOM 594 C C . ASN A 1 82 ? 10.100 0.245 -24.724 1.00 68.44 82 ASN A C 1
ATOM 596 O O . ASN A 1 82 ? 10.808 0.098 -25.723 1.00 68.44 82 ASN A O 1
ATOM 600 N N . ALA A 1 83 ? 10.431 1.084 -23.738 1.00 65.06 83 ALA A N 1
ATOM 601 C CA . ALA A 1 83 ? 11.662 1.869 -23.752 1.00 65.06 83 ALA A CA 1
ATOM 602 C C . ALA A 1 83 ? 12.922 0.985 -23.678 1.00 65.06 83 ALA A C 1
ATOM 604 O O . ALA A 1 83 ? 13.930 1.306 -24.306 1.00 65.06 83 ALA A O 1
ATOM 605 N N . VAL A 1 84 ? 12.870 -0.144 -22.956 1.00 60.59 84 VAL A N 1
ATOM 606 C CA . VAL A 1 84 ? 14.003 -1.085 -22.866 1.00 60.59 84 VAL A CA 1
ATOM 607 C C . VAL A 1 84 ? 14.124 -1.940 -24.129 1.00 60.59 84 VAL A C 1
ATOM 609 O O . VAL A 1 84 ? 15.232 -2.173 -24.613 1.00 60.59 84 VAL A O 1
ATOM 612 N N . ALA A 1 85 ? 12.993 -2.373 -24.695 1.00 61.72 85 ALA A N 1
ATOM 613 C CA . ALA A 1 85 ? 12.968 -3.179 -25.915 1.00 61.72 85 ALA A CA 1
ATOM 614 C C . ALA A 1 85 ? 13.542 -2.426 -27.131 1.00 61.72 85 ALA A C 1
ATOM 616 O O . ALA A 1 85 ? 14.292 -3.007 -27.913 1.00 61.72 85 ALA A O 1
ATOM 617 N N . GLY A 1 86 ? 13.256 -1.123 -27.256 1.00 58.94 86 GLY A N 1
ATOM 618 C CA . GLY A 1 86 ? 13.733 -0.296 -28.371 1.00 58.94 86 GLY A CA 1
ATOM 619 C C . GLY A 1 86 ? 15.252 -0.076 -28.416 1.00 58.94 86 GLY A C 1
ATOM 620 O O . GLY A 1 86 ? 15.802 0.136 -29.495 1.00 58.94 86 GLY A O 1
ATOM 621 N N . TRP A 1 87 ? 15.958 -0.178 -27.282 1.00 58.50 87 TRP A N 1
ATOM 622 C CA . TRP A 1 87 ? 17.429 -0.171 -27.275 1.00 58.50 87 TRP A CA 1
ATOM 623 C C . TRP A 1 87 ? 17.973 -1.482 -27.865 1.00 58.50 87 TRP A C 1
ATOM 625 O O . TRP A 1 87 ? 18.888 -1.465 -28.688 1.00 58.50 87 TRP A O 1
ATOM 635 N N . SER A 1 88 ? 17.372 -2.627 -27.527 1.00 58.09 88 SER A N 1
ATOM 636 C CA . SER A 1 88 ? 17.881 -3.946 -27.929 1.00 58.09 88 SER A CA 1
ATOM 637 C C . SER A 1 88 ? 17.904 -4.183 -29.446 1.00 58.09 88 SER A C 1
ATOM 639 O O . SER A 1 88 ? 18.628 -5.065 -29.898 1.00 58.09 88 SER A O 1
ATOM 641 N N . THR A 1 89 ? 17.146 -3.421 -30.237 1.00 58.47 89 THR A N 1
ATOM 642 C CA . THR A 1 89 ? 17.085 -3.559 -31.704 1.00 58.47 89 THR A CA 1
ATOM 643 C C . THR A 1 89 ? 18.030 -2.628 -32.470 1.00 58.47 89 THR A C 1
ATOM 645 O O . THR A 1 89 ? 18.082 -2.708 -33.692 1.00 58.47 89 THR A O 1
ATOM 648 N N . ALA A 1 90 ? 18.781 -1.753 -31.792 1.00 55.53 90 ALA A N 1
ATOM 649 C CA . ALA A 1 90 ? 19.685 -0.789 -32.433 1.00 55.53 90 ALA A CA 1
ATOM 650 C C . ALA A 1 90 ? 21.167 -1.228 -32.481 1.00 55.53 90 ALA A C 1
ATOM 652 O O . ALA A 1 90 ? 22.022 -0.437 -32.874 1.00 55.53 90 ALA A O 1
ATOM 653 N N . GLN A 1 91 ? 21.493 -2.466 -32.090 1.00 52.72 91 GLN A N 1
ATOM 654 C CA . GLN A 1 91 ? 22.815 -3.069 -32.310 1.00 52.72 91 GLN A CA 1
ATOM 655 C C . GLN A 1 91 ? 22.700 -4.242 -33.290 1.00 52.72 91 GLN A C 1
ATOM 657 O O . GLN A 1 91 ? 22.576 -5.395 -32.883 1.00 52.72 91 GLN A O 1
ATOM 662 N N . GLY A 1 92 ? 22.720 -3.918 -34.582 1.00 47.38 92 GLY A N 1
ATOM 663 C CA . GLY A 1 92 ? 22.846 -4.843 -35.706 1.00 47.38 92 GLY A CA 1
ATOM 664 C C . GLY A 1 92 ? 23.533 -4.136 -36.858 1.00 47.38 92 GLY A C 1
ATOM 665 O O . GLY A 1 92 ? 23.062 -3.029 -37.197 1.00 47.38 92 GLY A O 1
#

pLDDT: mean 90.15, std 13.37, range [47.38, 98.69]

Organism: NCBI:txid527639

Solvent-accessible surface area (backbone atoms only — not comparable to full-atom values): 5446 Å² total; per-residue (Å²): 131,55,75,88,41,37,64,60,50,42,53,51,42,46,77,73,71,44,64,52,73,39,33,21,35,40,35,23,44,71,98,38,54,76,41,44,77,50,73,45,31,40,71,49,40,54,56,56,41,57,76,67,62,68,59,84,62,59,47,80,49,79,38,73,73,53,65,48,45,86,80,62,69,79,82,54,30,73,63,49,44,54,61,57,55,62,58,71,71,72,79,125

InterPro domains:
  IPR014776 Tetrapyrrole methylase, subdomain 2 [G3DSA:3.30.950.10] (1-89)
  IPR035996 Tetrapyrrole methylase superfamily [SSF53790] (2-78)
  IPR050161 Siroheme/cobalamin biosynthesis enzyme [PTHR45790] (1-77)